Protein AF-A0A941SDT8-F1 (afdb_monomer)

Solvent-accessible surface area (backbone atoms only — not comparable to full-atom value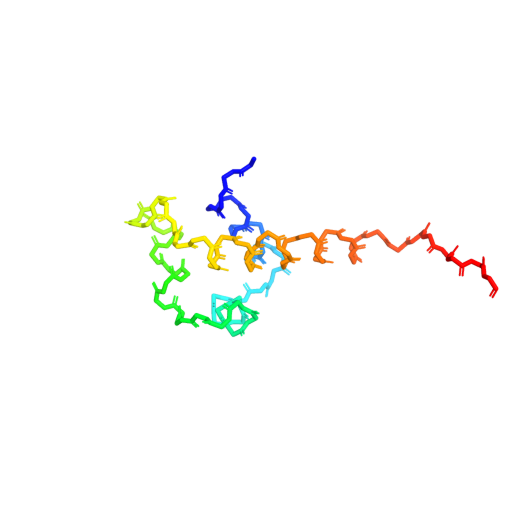s): 4126 Å² total; per-residue (Å²): 134,58,70,48,60,47,52,54,50,45,42,75,73,69,46,48,55,57,58,53,12,60,76,40,75,47,55,40,68,56,46,51,30,30,71,71,56,77,39,82,79,62,57,68,69,51,49,52,33,50,51,54,53,44,51,52,56,55,50,69,72,56,85,80,74,86,82,85,125

Structure (mmCIF, N/CA/C/O backbone):
data_AF-A0A941SDT8-F1
#
_entry.id   AF-A0A941SDT8-F1
#
loop_
_atom_site.group_PDB
_atom_site.id
_atom_site.type_symbol
_atom_site.label_atom_id
_atom_site.label_alt_id
_atom_site.label_comp_id
_atom_site.label_asym_id
_atom_site.label_entity_id
_atom_site.label_seq_id
_atom_site.pdbx_PDB_ins_code
_atom_site.Cartn_x
_atom_site.Cartn_y
_atom_site.Cartn_z
_atom_site.occupancy
_atom_site.B_iso_or_equiv
_atom_site.auth_seq_id
_atom_site.auth_comp_id
_atom_site.auth_asym_id
_atom_site.auth_atom_id
_atom_site.pdbx_PDB_model_num
ATOM 1 N N . MET A 1 1 ? 2.452 -14.922 -4.361 1.00 66.44 1 MET A N 1
ATOM 2 C CA . MET A 1 1 ? 1.305 -13.996 -4.225 1.00 66.44 1 MET A CA 1
ATOM 3 C C . MET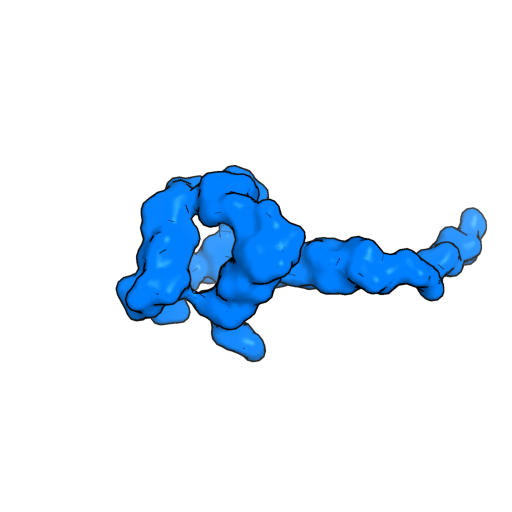 A 1 1 ? 1.635 -12.748 -5.028 1.00 66.44 1 MET A C 1
ATOM 5 O O . MET A 1 1 ? 2.768 -12.301 -4.938 1.00 66.44 1 MET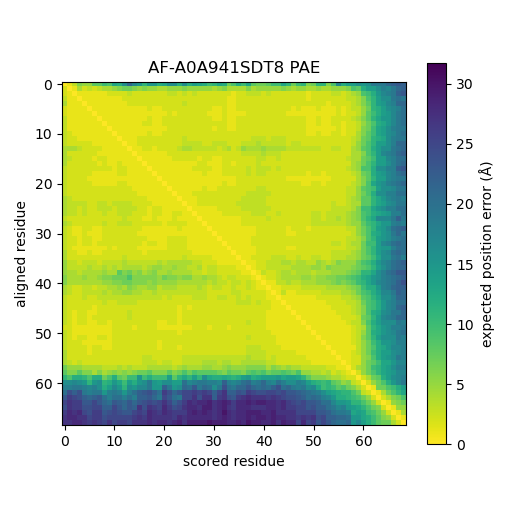 A O 1
ATOM 9 N N . ASP A 1 2 ? 0.710 -12.258 -5.852 1.00 89.81 2 ASP A N 1
ATOM 10 C CA . ASP A 1 2 ? 0.902 -11.048 -6.670 1.00 89.81 2 ASP A CA 1
ATOM 11 C C . ASP A 1 2 ? 0.968 -9.787 -5.778 1.00 89.81 2 ASP A C 1
ATOM 13 O O . ASP A 1 2 ? 0.244 -9.702 -4.781 1.00 89.81 2 ASP A O 1
ATOM 17 N N . ILE A 1 3 ? 1.814 -8.813 -6.134 1.00 94.00 3 ILE A N 1
ATOM 18 C CA . ILE A 1 3 ? 1.951 -7.520 -5.446 1.00 94.00 3 ILE A CA 1
ATOM 19 C C . ILE A 1 3 ? 0.608 -6.800 -5.384 1.00 94.00 3 ILE A C 1
ATOM 21 O O . ILE A 1 3 ? 0.256 -6.245 -4.342 1.00 94.00 3 ILE A O 1
ATOM 25 N N . ARG A 1 4 ? -0.184 -6.856 -6.459 1.00 95.06 4 ARG A N 1
ATOM 26 C CA . AR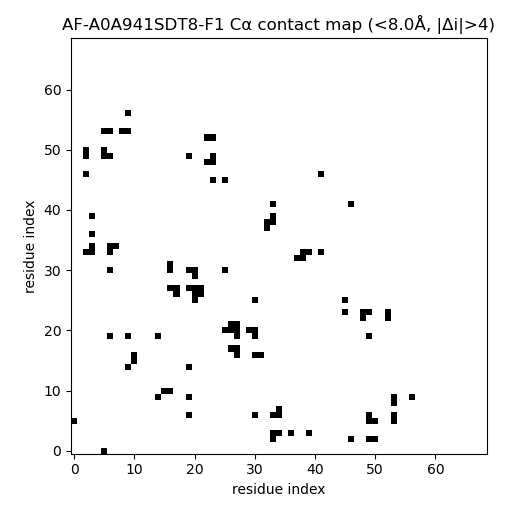G A 1 4 ? -1.524 -6.265 -6.457 1.00 95.06 4 ARG A CA 1
ATOM 27 C C . ARG A 1 4 ? -2.390 -6.845 -5.339 1.00 95.06 4 ARG A C 1
ATOM 29 O O . ARG A 1 4 ? -2.977 -6.087 -4.570 1.00 95.06 4 ARG A O 1
ATOM 36 N N . ASN A 1 5 ? -2.402 -8.168 -5.192 1.00 95.38 5 ASN A N 1
ATOM 37 C CA . ASN A 1 5 ? -3.179 -8.845 -4.152 1.00 95.38 5 ASN A CA 1
ATOM 38 C C . ASN A 1 5 ? -2.696 -8.473 -2.740 1.00 95.38 5 ASN A C 1
ATOM 40 O O . ASN A 1 5 ? -3.502 -8.414 -1.811 1.00 95.38 5 ASN A O 1
ATOM 44 N N . MET A 1 6 ? -1.397 -8.203 -2.560 1.00 95.75 6 MET A N 1
ATOM 45 C CA . MET A 1 6 ? -0.858 -7.712 -1.284 1.00 95.75 6 MET A CA 1
ATOM 46 C C . MET A 1 6 ? -1.368 -6.306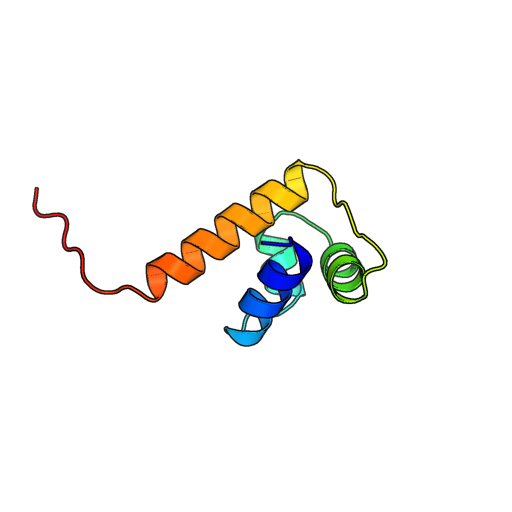 -0.965 1.00 95.75 6 MET A C 1
ATOM 48 O O . MET A 1 6 ? -1.804 -6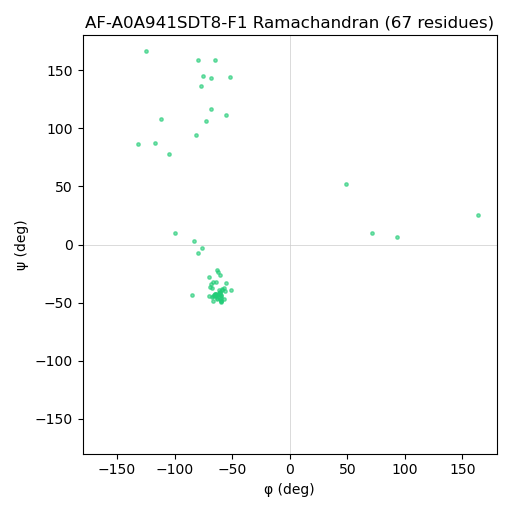.060 0.158 1.00 95.75 6 MET A O 1
ATOM 52 N N . VAL A 1 7 ? -1.383 -5.397 -1.944 1.00 96.00 7 VAL A N 1
ATOM 53 C CA . VAL A 1 7 ? -1.936 -4.046 -1.757 1.00 96.00 7 VAL A CA 1
ATOM 54 C C . VAL A 1 7 ? -3.440 -4.104 -1.485 1.00 96.00 7 VAL A C 1
ATOM 56 O O . VAL A 1 7 ? -3.912 -3.469 -0.546 1.00 96.00 7 VAL A O 1
ATOM 59 N N . GLU A 1 8 ? -4.195 -4.914 -2.231 1.00 96.38 8 GLU A N 1
ATOM 60 C CA . GLU A 1 8 ? -5.631 -5.115 -1.989 1.00 96.38 8 GLU A CA 1
ATOM 61 C C . GLU A 1 8 ? -5.903 -5.656 -0.577 1.00 96.38 8 GLU A C 1
ATOM 63 O O . GLU A 1 8 ? -6.856 -5.235 0.081 1.00 96.38 8 GLU A O 1
ATOM 68 N N . PHE A 1 9 ? -5.053 -6.556 -0.075 1.00 95.56 9 PHE A N 1
ATOM 69 C CA . PHE A 1 9 ? -5.134 -7.026 1.305 1.00 95.56 9 PHE A CA 1
ATOM 70 C C . PHE A 1 9 ? -4.905 -5.896 2.318 1.00 95.56 9 PHE A C 1
ATOM 72 O O . PHE A 1 9 ? -5.675 -5.769 3.270 1.00 95.56 9 PHE A O 1
ATOM 79 N N . LEU A 1 10 ? -3.876 -5.069 2.119 1.00 95.38 10 LEU A N 1
ATOM 80 C CA . LEU A 1 10 ? -3.574 -3.940 3.003 1.00 95.38 10 LEU A CA 1
ATOM 81 C C . LEU A 1 10 ? -4.739 -2.941 3.056 1.00 95.38 10 LEU A C 1
ATOM 83 O O . LEU A 1 10 ? -5.117 -2.499 4.141 1.00 95.38 10 LEU A O 1
ATOM 87 N N . VAL A 1 11 ? -5.371 -2.668 1.910 1.00 96.00 11 VAL A N 1
ATOM 88 C CA . VAL A 1 11 ? -6.578 -1.831 1.835 1.00 96.00 11 VAL A CA 1
ATOM 89 C C . VAL A 1 11 ? -7.741 -2.461 2.600 1.00 96.00 11 VAL A C 1
ATOM 91 O O . VAL A 1 11 ? -8.387 -1.793 3.405 1.00 96.00 11 VAL A O 1
ATOM 94 N N . LYS A 1 12 ? -7.973 -3.771 2.444 1.00 95.31 12 LYS A N 1
ATOM 95 C CA . LYS A 1 12 ? -8.998 -4.506 3.215 1.00 95.31 12 LYS A CA 1
ATOM 96 C C . LYS A 1 12 ? -8.733 -4.516 4.724 1.00 95.31 12 LYS A C 1
ATOM 98 O O . LYS A 1 12 ? -9.668 -4.687 5.499 1.00 95.31 12 LYS A O 1
ATOM 103 N N . LYS A 1 13 ? -7.482 -4.330 5.154 1.00 93.88 13 LYS A N 1
ATOM 104 C CA . LYS A 1 13 ? -7.104 -4.154 6.566 1.00 93.88 13 LYS A CA 1
ATOM 105 C C . LYS A 1 13 ? -7.269 -2.720 7.075 1.00 93.88 13 LYS A C 1
ATOM 107 O O . LYS A 1 13 ? -6.963 -2.463 8.235 1.00 93.88 13 LYS A O 1
ATOM 112 N N . GLY A 1 14 ? -7.786 -1.815 6.247 1.00 94.56 14 GLY A N 1
ATOM 113 C CA . GLY A 1 14 ? -8.108 -0.441 6.623 1.00 94.56 14 GLY A CA 1
ATOM 114 C C . GLY A 1 14 ? -6.996 0.567 6.343 1.00 94.56 14 GLY A C 1
ATOM 115 O O . GLY A 1 14 ? -7.135 1.727 6.724 1.00 94.56 14 GLY A O 1
ATOM 116 N N . LEU A 1 15 ? -5.901 0.172 5.682 1.00 95.75 15 LEU A N 1
ATOM 117 C CA . LEU A 1 15 ? -4.892 1.136 5.248 1.00 95.75 15 LEU A CA 1
ATOM 118 C C . LEU A 1 15 ? -5.385 1.879 4.000 1.00 95.75 15 LEU A C 1
ATOM 120 O O . LEU A 1 15 ? -5.894 1.278 3.057 1.00 95.75 15 LEU A O 1
ATOM 124 N N . THR A 1 16 ? -5.183 3.192 3.967 1.00 97.00 16 THR A N 1
ATOM 125 C CA . THR A 1 16 ? -5.442 3.997 2.768 1.00 97.00 16 THR A CA 1
ATOM 126 C C . THR A 1 16 ? -4.287 3.875 1.776 1.00 97.00 16 THR A C 1
ATOM 128 O O . THR A 1 16 ? -3.1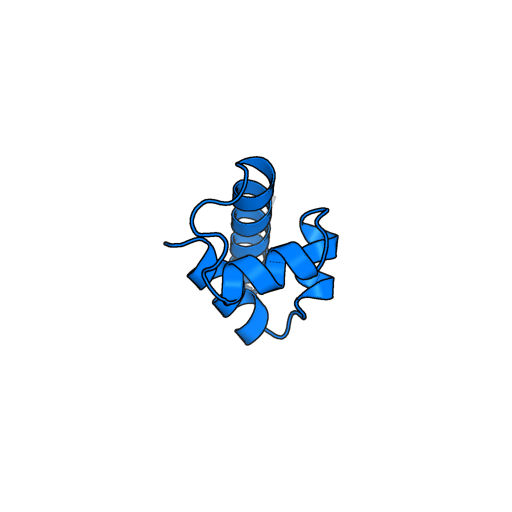54 3.569 2.156 1.00 97.00 16 THR A O 1
ATOM 131 N N . GLU A 1 17 ? -4.538 4.163 0.497 1.00 96.31 17 GLU A N 1
ATOM 132 C CA . GLU A 1 17 ? -3.474 4.176 -0.516 1.00 96.31 17 GLU A CA 1
ATOM 133 C C . GLU A 1 17 ? -2.340 5.152 -0.160 1.00 96.31 17 GLU A C 1
ATOM 135 O O . GLU A 1 17 ? -1.173 4.836 -0.377 1.00 96.31 17 GLU A O 1
ATOM 140 N N . ASP A 1 18 ? -2.670 6.309 0.427 1.00 97.25 18 ASP A N 1
ATOM 141 C CA . ASP A 1 18 ? -1.691 7.291 0.911 1.00 97.25 18 ASP A CA 1
ATOM 142 C C . ASP A 1 18 ? -0.844 6.742 2.070 1.00 97.25 18 ASP A C 1
ATOM 144 O O . ASP A 1 18 ? 0.377 6.889 2.069 1.00 97.25 18 ASP A O 1
ATOM 148 N N . ALA A 1 19 ? -1.462 6.041 3.027 1.00 96.44 19 ALA A N 1
ATOM 149 C CA . ALA A 1 19 ? -0.738 5.417 4.131 1.00 96.44 19 ALA A CA 1
ATOM 150 C C . ALA A 1 19 ? 0.226 4.330 3.633 1.00 96.44 19 ALA A C 1
ATOM 152 O O . ALA A 1 19 ? 1.380 4.288 4.057 1.00 96.44 19 ALA A O 1
ATOM 153 N N . ILE A 1 20 ? -0.219 3.484 2.698 1.00 96.88 20 ILE A N 1
ATOM 154 C CA . ILE A 1 20 ? 0.631 2.465 2.063 1.00 96.88 20 ILE A CA 1
ATOM 155 C C . ILE A 1 20 ? 1.795 3.141 1.336 1.00 96.88 20 ILE A C 1
ATOM 157 O O . ILE A 1 20 ? 2.945 2.748 1.518 1.00 96.88 20 ILE A O 1
ATOM 161 N N . ALA A 1 21 ? 1.508 4.184 0.553 1.00 97.06 21 ALA A N 1
ATOM 162 C CA . ALA A 1 21 ? 2.505 4.918 -0.214 1.00 97.06 21 ALA A CA 1
ATOM 163 C C . ALA A 1 21 ? 3.584 5.543 0.682 1.00 97.06 21 ALA A C 1
ATOM 165 O O . ALA A 1 21 ? 4.771 5.390 0.399 1.00 97.06 21 ALA A O 1
ATOM 166 N N . LYS A 1 22 ? 3.191 6.168 1.798 1.00 96.50 22 LYS A N 1
ATOM 167 C CA . LYS A 1 22 ? 4.121 6.723 2.794 1.00 96.50 22 LYS A CA 1
ATOM 168 C C . LYS A 1 22 ? 5.039 5.656 3.386 1.00 96.50 22 LYS A C 1
ATOM 170 O O . LYS A 1 22 ? 6.240 5.883 3.483 1.00 96.50 22 LYS A O 1
ATOM 175 N N . GLN A 1 23 ? 4.497 4.487 3.722 1.00 95.25 23 GLN A N 1
ATOM 176 C CA . GLN A 1 23 ? 5.275 3.394 4.318 1.00 95.25 23 GLN A CA 1
ATOM 177 C C . GLN A 1 23 ? 6.315 2.804 3.357 1.00 95.25 23 GLN A C 1
ATOM 179 O O . GLN A 1 23 ? 7.376 2.371 3.793 1.00 95.25 23 GLN A O 1
ATOM 184 N N . ILE A 1 24 ? 6.030 2.799 2.052 1.00 95.00 24 ILE A N 1
ATOM 185 C CA . ILE A 1 24 ? 6.944 2.272 1.023 1.00 95.00 24 ILE A CA 1
ATOM 186 C C . ILE A 1 24 ? 7.747 3.371 0.308 1.00 95.00 24 ILE A C 1
ATOM 188 O O . ILE A 1 24 ? 8.391 3.096 -0.704 1.00 95.00 24 ILE A O 1
ATOM 192 N N . ASN A 1 25 ? 7.689 4.610 0.809 1.00 94.50 25 ASN A N 1
ATOM 193 C CA . ASN A 1 25 ? 8.300 5.797 0.209 1.00 94.50 25 ASN A C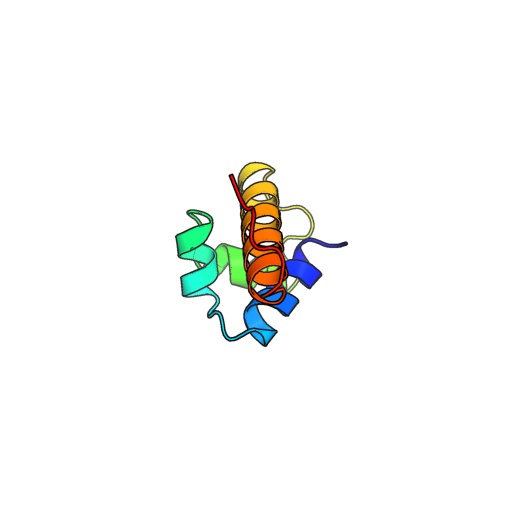A 1
ATOM 194 C C . ASN A 1 25 ? 7.988 5.950 -1.295 1.00 94.50 25 ASN A C 1
ATOM 196 O O . ASN A 1 25 ? 8.872 6.079 -2.145 1.00 94.50 25 ASN A O 1
ATOM 200 N N . ALA A 1 26 ? 6.702 5.895 -1.630 1.00 94.81 26 ALA A N 1
ATOM 201 C CA . ALA A 1 26 ? 6.191 6.076 -2.979 1.00 94.81 26 ALA A CA 1
ATOM 202 C C . ALA A 1 26 ? 5.143 7.186 -3.030 1.00 94.81 26 ALA A C 1
ATOM 204 O O . ALA A 1 26 ? 4.583 7.605 -2.020 1.00 94.81 26 ALA A O 1
ATOM 205 N N . HIS A 1 27 ? 4.814 7.628 -4.241 1.00 96.25 27 HIS A N 1
ATOM 206 C CA . HIS A 1 27 ? 3.634 8.456 -4.452 1.00 96.25 27 HIS A CA 1
ATOM 207 C C . HIS A 1 27 ? 2.362 7.607 -4.386 1.00 96.25 27 HIS A C 1
ATOM 209 O O . HIS A 1 27 ? 2.329 6.491 -4.906 1.00 96.25 27 HIS A O 1
ATOM 215 N N . GLN A 1 28 ? 1.277 8.170 -3.852 1.00 96.38 28 GLN A N 1
ATOM 216 C CA . GLN A 1 28 ? -0.036 7.512 -3.821 1.00 96.38 28 GLN A CA 1
ATOM 217 C C . GLN A 1 28 ? -0.514 7.091 -5.224 1.00 96.38 28 GLN A C 1
ATOM 219 O O . GLN A 1 28 ? -1.062 6.003 -5.392 1.00 96.38 28 GLN A O 1
ATOM 224 N N . SER A 1 29 ? -0.175 7.862 -6.267 1.00 96.69 29 SER A N 1
ATOM 225 C CA . SER A 1 29 ? -0.458 7.475 -7.659 1.00 96.69 29 SER A CA 1
ATOM 226 C C . SER A 1 29 ? 0.216 6.164 -8.093 1.00 96.69 29 SER A C 1
ATOM 228 O O . SER A 1 29 ? -0.294 5.482 -8.979 1.00 96.69 29 SER A O 1
ATOM 230 N N . THR A 1 30 ? 1.344 5.776 -7.490 1.00 95.62 30 THR A N 1
ATOM 231 C CA . THR A 1 30 ? 1.989 4.479 -7.741 1.00 95.62 30 THR A CA 1
ATOM 232 C C . THR A 1 30 ? 1.127 3.340 -7.209 1.00 95.62 30 THR A C 1
ATOM 234 O O . THR A 1 30 ? 0.884 2.378 -7.932 1.00 95.62 30 THR A O 1
ATOM 237 N N . VAL A 1 31 ? 0.603 3.478 -5.988 1.00 96.31 31 VAL A N 1
ATOM 238 C CA . VAL A 1 31 ? -0.281 2.484 -5.359 1.00 96.31 31 VAL A CA 1
ATOM 239 C C . VAL A 1 31 ? -1.582 2.340 -6.155 1.00 96.31 31 VAL A C 1
ATOM 241 O O . VAL A 1 31 ? -1.957 1.228 -6.521 1.00 96.31 31 VAL A O 1
ATOM 244 N N . SER A 1 32 ? -2.198 3.458 -6.548 1.00 96.88 32 SER A N 1
ATOM 245 C CA . SER A 1 32 ? -3.398 3.467 -7.397 1.00 96.88 32 SER A CA 1
ATOM 246 C C . SER A 1 32 ? -3.175 2.784 -8.761 1.00 96.88 32 SER A C 1
ATOM 248 O O . SER A 1 32 ? -4.016 2.029 -9.262 1.00 96.88 32 SER A O 1
ATOM 250 N N . ARG A 1 33 ? -2.001 2.984 -9.382 1.00 96.62 33 ARG A N 1
ATOM 251 C CA . ARG A 1 33 ? -1.638 2.315 -10.647 1.00 96.62 33 ARG A CA 1
ATOM 252 C C . ARG A 1 33 ? -1.415 0.807 -10.492 1.00 96.62 33 ARG A C 1
ATOM 254 O O . ARG A 1 33 ? -1.732 0.070 -11.423 1.00 96.62 33 ARG A O 1
ATOM 261 N N . ILE A 1 34 ? -0.895 0.354 -9.350 1.00 96.00 34 ILE A N 1
ATOM 262 C CA . ILE A 1 34 ? -0.778 -1.078 -9.025 1.00 96.00 34 ILE A CA 1
ATOM 263 C C . ILE A 1 34 ? -2.178 -1.685 -8.866 1.00 96.00 34 ILE A C 1
ATOM 265 O O . ILE A 1 34 ? -2.488 -2.690 -9.502 1.00 96.00 34 ILE A O 1
ATOM 269 N N . LEU A 1 35 ? -3.059 -1.034 -8.097 1.00 95.25 35 LEU A N 1
ATOM 270 C CA . LEU A 1 35 ? -4.437 -1.493 -7.878 1.00 95.25 35 LEU A CA 1
ATOM 271 C C . LEU A 1 35 ? -5.256 -1.561 -9.173 1.00 95.25 35 LEU A C 1
ATOM 273 O O . LEU A 1 35 ? -5.998 -2.513 -9.396 1.00 95.25 35 LEU A O 1
ATOM 277 N N . SER A 1 36 ? -5.085 -0.587 -10.067 1.00 95.94 36 SER A N 1
ATOM 278 C CA . SER A 1 36 ? -5.741 -0.587 -11.384 1.00 95.94 36 SER A CA 1
ATOM 279 C C . SER A 1 36 ? -5.110 -1.552 -12.399 1.00 95.94 36 SER A C 1
ATOM 281 O O . SER A 1 36 ? -5.607 -1.664 -13.518 1.00 95.94 36 SER A O 1
ATOM 283 N N . GLY A 1 37 ? -4.017 -2.242 -12.052 1.00 92.88 37 GLY A N 1
ATOM 284 C CA . GLY A 1 37 ? -3.304 -3.155 -12.951 1.00 92.88 37 GLY A CA 1
ATOM 285 C C . GLY A 1 37 ? -2.528 -2.462 -14.078 1.00 92.88 37 GLY A C 1
ATOM 286 O O . GLY A 1 37 ? -2.032 -3.137 -14.980 1.00 92.88 3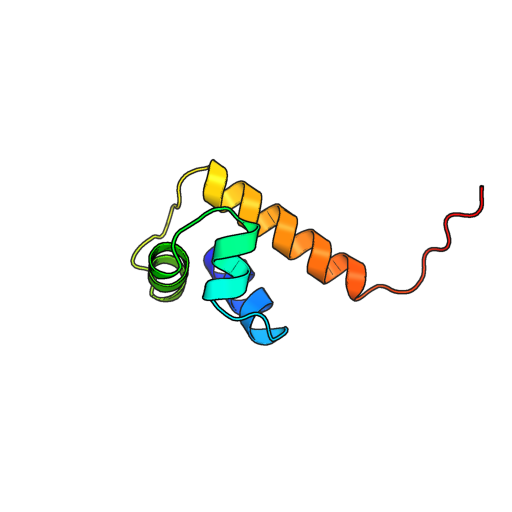7 GLY A O 1
ATOM 287 N N . ARG A 1 38 ? -2.400 -1.126 -14.038 1.00 94.44 38 ARG A N 1
ATOM 288 C CA . ARG A 1 38 ? -1.560 -0.356 -14.974 1.00 94.44 38 ARG A CA 1
ATOM 289 C C . ARG A 1 38 ? -0.071 -0.586 -14.731 1.00 94.44 38 ARG A C 1
ATOM 291 O O . ARG A 1 38 ? 0.719 -0.458 -15.659 1.00 94.44 38 ARG A O 1
ATOM 298 N N . ILE A 1 39 ? 0.307 -0.915 -13.497 1.00 91.31 39 ILE A N 1
ATOM 299 C CA . ILE A 1 39 ? 1.639 -1.411 -13.147 1.00 91.31 39 ILE A CA 1
ATOM 300 C C . ILE A 1 39 ? 1.474 -2.868 -12.729 1.00 91.31 39 ILE A C 1
ATOM 302 O O . ILE A 1 39 ? 0.931 -3.139 -11.662 1.00 91.31 39 ILE A O 1
ATOM 306 N N . LYS A 1 40 ? 1.930 -3.785 -13.585 1.00 85.00 40 LYS A N 1
ATOM 307 C CA . LYS A 1 40 ? 1.991 -5.220 -13.273 1.00 85.00 40 LYS A CA 1
ATOM 308 C C . LYS A 1 40 ? 3.272 -5.557 -12.517 1.00 85.00 40 LYS A C 1
ATOM 310 O O . LYS A 1 40 ? 3.217 -6.203 -11.481 1.00 85.00 40 LYS A O 1
ATOM 315 N N . ASP A 1 41 ? 4.387 -4.997 -12.980 1.00 87.88 41 ASP A N 1
ATOM 316 C CA . ASP A 1 41 ? 5.717 -5.218 -12.415 1.00 87.88 41 ASP A CA 1
ATOM 317 C C . ASP A 1 41 ? 6.278 -3.896 -11.872 1.00 87.88 41 ASP A C 1
ATOM 319 O O . ASP A 1 41 ? 6.927 -3.132 -12.597 1.00 87.88 41 ASP A O 1
ATOM 323 N N . PRO A 1 42 ? 5.977 -3.541 -10.611 1.00 91.06 42 PRO A N 1
ATOM 324 C CA . PRO A 1 42 ? 6.568 -2.366 -9.996 1.00 91.06 42 PRO A CA 1
ATOM 325 C C . PRO A 1 42 ? 8.080 -2.545 -9.831 1.00 91.06 42 PRO A C 1
ATOM 327 O O . PRO A 1 42 ? 8.604 -3.656 -9.774 1.00 91.06 42 PRO A O 1
ATOM 330 N N . ARG A 1 43 ? 8.799 -1.422 -9.705 1.00 94.00 43 ARG A N 1
ATOM 331 C CA . ARG A 1 43 ? 10.239 -1.437 -9.407 1.00 94.00 43 ARG A CA 1
ATOM 332 C C . ARG A 1 43 ? 10.514 -2.304 -8.175 1.00 94.00 43 ARG A C 1
ATOM 334 O O . ARG A 1 43 ? 9.748 -2.254 -7.214 1.00 94.00 43 ARG A O 1
ATOM 341 N N . ALA A 1 44 ? 11.643 -3.013 -8.173 1.00 93.62 44 ALA A N 1
ATOM 342 C CA . ALA A 1 44 ? 12.015 -3.928 -7.092 1.00 93.62 44 ALA A CA 1
ATOM 343 C C . ALA A 1 44 ? 11.930 -3.289 -5.693 1.00 93.62 44 ALA A C 1
ATOM 345 O O . ALA A 1 44 ? 11.423 -3.917 -4.772 1.00 93.62 44 ALA A O 1
ATOM 346 N N . SER A 1 45 ? 12.332 -2.022 -5.537 1.00 94.25 45 SER A N 1
ATOM 347 C CA . SER A 1 45 ? 12.222 -1.297 -4.262 1.00 94.25 45 SER A CA 1
ATOM 348 C C . SER A 1 45 ? 10.779 -1.158 -3.761 1.00 94.25 45 SER A C 1
ATOM 350 O O . SER A 1 45 ? 10.516 -1.339 -2.576 1.00 94.25 45 SER A O 1
ATOM 352 N N . ILE A 1 46 ? 9.835 -0.888 -4.665 1.00 95.62 46 ILE A N 1
ATOM 353 C CA . ILE A 1 46 ? 8.404 -0.785 -4.356 1.00 95.62 46 ILE A CA 1
ATOM 354 C C . ILE A 1 46 ? 7.837 -2.160 -4.011 1.00 95.62 46 ILE A C 1
ATOM 356 O O . ILE A 1 46 ? 7.116 -2.294 -3.026 1.00 95.62 46 ILE A O 1
ATOM 360 N N . ALA A 1 47 ? 8.188 -3.184 -4.794 1.00 95.44 47 ALA A N 1
ATOM 361 C CA . ALA A 1 47 ? 7.754 -4.554 -4.542 1.00 95.44 47 ALA A CA 1
ATOM 362 C C . ALA A 1 47 ? 8.224 -5.043 -3.161 1.00 95.44 47 ALA A C 1
ATOM 364 O O . ALA A 1 47 ? 7.408 -5.512 -2.373 1.00 95.44 47 ALA A O 1
ATOM 365 N N . LEU A 1 48 ? 9.507 -4.853 -2.833 1.00 95.88 48 LEU A N 1
ATOM 366 C CA . LEU A 1 48 ? 10.075 -5.206 -1.529 1.00 95.88 48 LEU A CA 1
ATOM 367 C C . LEU A 1 48 ? 9.402 -4.443 -0.381 1.00 95.88 48 LEU A C 1
ATOM 369 O O . LEU A 1 48 ? 9.070 -5.048 0.636 1.00 95.88 48 LEU A O 1
ATOM 373 N N . GLY A 1 49 ? 9.143 -3.143 -0.552 1.00 96.38 49 GLY A N 1
ATOM 374 C CA . GLY A 1 49 ? 8.427 -2.345 0.446 1.00 96.38 49 GLY A CA 1
ATOM 375 C C . GLY A 1 49 ? 7.007 -2.859 0.707 1.00 96.38 49 GLY A C 1
ATOM 376 O O . GLY A 1 49 ? 6.588 -2.961 1.859 1.00 96.38 49 GLY A O 1
ATOM 377 N N . ILE A 1 50 ? 6.277 -3.236 -0.348 1.00 96.19 50 ILE A N 1
ATOM 378 C CA . ILE A 1 50 ? 4.924 -3.800 -0.226 1.00 96.19 50 ILE A CA 1
ATOM 379 C C . ILE A 1 50 ? 4.961 -5.162 0.471 1.00 96.19 50 ILE A C 1
ATOM 381 O O . ILE A 1 50 ? 4.137 -5.401 1.352 1.00 96.19 50 ILE A O 1
ATOM 385 N N . VAL A 1 51 ? 5.916 -6.030 0.118 1.00 96.25 51 VAL A N 1
ATOM 386 C CA . VAL A 1 51 ? 6.093 -7.341 0.764 1.00 96.25 51 VAL A CA 1
ATOM 387 C C . VAL A 1 51 ? 6.364 -7.171 2.260 1.00 96.25 51 VAL A C 1
ATOM 389 O O . VAL A 1 51 ? 5.651 -7.752 3.074 1.00 96.25 51 VAL A O 1
ATOM 392 N N . ALA A 1 52 ? 7.312 -6.310 2.635 1.00 95.44 52 ALA A N 1
ATOM 393 C CA . ALA A 1 52 ? 7.647 -6.067 4.037 1.00 95.44 52 ALA A CA 1
ATOM 394 C C . ALA A 1 52 ? 6.457 -5.502 4.835 1.00 95.44 52 ALA A C 1
ATOM 396 O O . ALA A 1 52 ? 6.179 -5.936 5.956 1.00 95.44 52 ALA A O 1
ATOM 397 N N . LEU A 1 53 ? 5.710 -4.557 4.252 1.00 95.44 53 LEU A N 1
ATOM 398 C CA . LEU A 1 53 ? 4.510 -4.000 4.878 1.00 95.44 53 LEU A CA 1
ATOM 399 C C . LEU A 1 53 ? 3.413 -5.062 5.045 1.00 95.44 53 LEU A C 1
ATOM 401 O O . LEU A 1 53 ? 2.773 -5.133 6.095 1.00 95.44 53 LEU A O 1
ATOM 405 N N . PHE A 1 54 ? 3.206 -5.896 4.026 1.00 95.50 54 PHE A N 1
ATOM 406 C CA . PHE A 1 54 ? 2.258 -7.004 4.066 1.00 95.50 54 PHE A CA 1
ATOM 407 C C . PHE A 1 54 ? 2.595 -7.993 5.186 1.00 95.50 54 PHE A C 1
ATOM 409 O O . PHE A 1 54 ? 1.723 -8.311 5.996 1.00 95.50 54 PHE A O 1
ATOM 416 N N . GLU A 1 55 ? 3.851 -8.424 5.288 1.00 93.56 55 GLU A N 1
ATOM 417 C CA . GLU A 1 55 ? 4.314 -9.328 6.344 1.00 93.56 55 GLU A CA 1
ATOM 418 C C . GLU A 1 55 ? 4.148 -8.718 7.740 1.00 93.56 55 GLU A C 1
ATOM 420 O O . GLU A 1 55 ? 3.650 -9.389 8.644 1.00 93.56 55 GLU A O 1
ATOM 425 N N . ASN A 1 56 ? 4.465 -7.430 7.915 1.00 92.31 56 ASN A N 1
ATOM 426 C CA . ASN A 1 56 ? 4.277 -6.733 9.191 1.00 92.31 56 ASN A CA 1
ATOM 427 C C . ASN A 1 56 ? 2.806 -6.739 9.639 1.00 92.31 56 ASN A C 1
ATOM 429 O O . ASN A 1 56 ? 2.497 -7.052 10.791 1.00 92.31 56 ASN A O 1
ATOM 433 N N . VAL A 1 57 ? 1.884 -6.428 8.723 1.00 91.06 57 VAL A N 1
ATOM 434 C CA . VAL A 1 57 ? 0.443 -6.421 9.016 1.00 91.06 57 VAL A CA 1
ATOM 435 C C . VAL A 1 57 ? -0.074 -7.837 9.281 1.00 91.06 57 VAL A C 1
ATOM 437 O O . VAL A 1 57 ? -0.901 -8.019 10.171 1.00 91.06 57 VAL A O 1
ATOM 440 N N . GLN A 1 58 ? 0.426 -8.851 8.571 1.00 87.19 58 GLN A N 1
ATOM 441 C CA . GLN A 1 58 ? 0.088 -10.258 8.820 1.00 87.19 58 GLN A CA 1
ATOM 442 C C . GLN A 1 58 ? 0.556 -10.733 10.203 1.00 87.19 58 GLN A C 1
ATOM 444 O O . GLN A 1 58 ? -0.194 -11.411 10.905 1.00 87.19 58 GLN A O 1
ATOM 449 N N . GLN A 1 59 ? 1.770 -10.364 10.619 1.00 80.31 59 GLN A N 1
ATOM 450 C CA . GLN A 1 59 ? 2.319 -10.741 11.925 1.00 80.31 59 GLN A CA 1
ATOM 451 C C . GLN A 1 59 ? 1.601 -10.044 13.083 1.00 80.31 59 GLN A C 1
ATOM 453 O O . GLN A 1 59 ? 1.335 -10.681 14.095 1.00 80.31 59 GLN A O 1
ATOM 458 N N . LYS A 1 60 ? 1.181 -8.783 12.921 1.00 67.62 60 LYS A N 1
ATOM 459 C CA . LYS A 1 60 ? 0.362 -8.082 13.930 1.00 67.62 60 LYS A CA 1
ATOM 460 C C . LYS A 1 60 ? -1.009 -8.723 14.165 1.00 67.62 60 LYS A C 1
ATOM 462 O O . LYS A 1 60 ? -1.595 -8.534 15.223 1.00 67.62 60 LYS A O 1
ATOM 467 N N . VAL A 1 61 ? -1.518 -9.496 13.204 1.00 57.75 61 VAL A N 1
ATOM 468 C CA . VAL A 1 61 ? -2.759 -10.279 13.351 1.00 57.75 61 VAL A CA 1
ATOM 469 C C . VAL A 1 61 ? -2.522 -11.588 14.125 1.00 57.75 61 VAL A C 1
ATOM 471 O O . VAL A 1 61 ? -3.483 -12.251 14.504 1.00 57.75 61 VAL A O 1
ATOM 474 N N . ARG A 1 62 ? -1.265 -11.943 14.430 1.00 52.06 62 ARG A N 1
ATOM 475 C CA . ARG A 1 62 ? -0.899 -13.049 15.325 1.00 52.06 62 ARG A CA 1
ATOM 476 C C . ARG A 1 62 ? -0.422 -12.510 16.685 1.00 52.06 62 ARG A C 1
ATOM 478 O O . ARG A 1 62 ? 0.782 -12.498 16.935 1.00 52.06 62 ARG A O 1
ATOM 485 N N . PRO A 1 63 ? -1.312 -12.075 17.595 1.00 46.56 63 PRO A N 1
ATOM 486 C CA . PRO A 1 63 ? -0.924 -11.920 18.988 1.00 46.56 63 PRO A CA 1
ATOM 487 C C . PRO A 1 63 ? -0.799 -13.331 19.579 1.00 46.56 63 PRO A C 1
ATOM 489 O O . PRO A 1 63 ? -1.805 -14.015 19.747 1.00 46.56 63 PRO A O 1
ATOM 492 N N . GLY A 1 64 ? 0.422 -13.816 19.819 1.00 49.94 64 GLY A N 1
ATOM 493 C CA . GLY A 1 64 ? 0.582 -15.132 20.449 1.00 49.94 64 GLY A CA 1
ATOM 494 C C . GLY A 1 64 ? 1.940 -15.819 20.356 1.00 49.94 64 GLY A C 1
ATOM 495 O O . GLY A 1 64 ? 1.975 -17.042 20.431 1.00 49.94 64 GLY A O 1
ATOM 496 N N . LEU A 1 65 ? 3.050 -15.097 20.201 1.00 49.09 65 LEU A N 1
ATOM 497 C CA . LEU A 1 65 ? 4.350 -15.674 20.542 1.00 49.09 65 LEU A CA 1
ATOM 498 C C . LEU A 1 65 ? 5.111 -14.669 21.403 1.00 49.09 65 LEU A C 1
ATOM 500 O O . LEU A 1 65 ? 5.835 -13.811 20.903 1.00 49.09 65 LEU A O 1
ATOM 504 N N . GLU A 1 66 ? 4.860 -14.744 22.709 1.00 46.97 66 GLU A N 1
ATOM 505 C CA . GLU A 1 66 ? 5.768 -14.202 23.713 1.00 46.97 66 GLU A CA 1
ATOM 506 C C . GLU A 1 66 ? 7.138 -14.840 23.477 1.00 46.97 66 GLU A C 1
ATOM 508 O O . GLU A 1 66 ? 7.318 -16.046 23.651 1.00 46.97 66 GLU A O 1
ATOM 513 N N . VAL A 1 67 ? 8.104 -14.041 23.032 1.00 51.41 67 VAL A N 1
ATOM 514 C CA . VAL A 1 67 ? 9.506 -14.441 23.103 1.00 51.41 67 VAL A CA 1
ATOM 515 C C . VAL A 1 67 ? 9.936 -14.142 24.530 1.00 51.41 67 VAL A C 1
ATOM 517 O O . VAL A 1 67 ? 10.266 -13.008 24.866 1.00 51.41 67 VAL A O 1
ATOM 520 N N . VAL A 1 68 ? 9.844 -15.164 25.376 1.00 45.94 68 VAL A N 1
ATOM 521 C CA . VAL A 1 68 ? 10.507 -15.189 26.676 1.00 45.94 68 VAL A CA 1
ATOM 522 C C . VAL A 1 68 ? 12.005 -15.274 26.396 1.00 45.94 68 VAL A C 1
ATOM 524 O O . VAL A 1 68 ? 12.453 -16.256 25.808 1.00 45.94 68 VAL A O 1
ATOM 527 N N . HIS A 1 69 ? 12.760 -14.253 26.789 1.00 41.69 69 HIS A N 1
ATOM 528 C CA . HIS A 1 69 ? 14.195 -14.334 27.058 1.00 41.69 69 HIS A CA 1
ATOM 529 C C . HIS A 1 69 ? 14.477 -13.534 28.324 1.00 41.69 69 HIS A C 1
ATOM 531 O O . HIS A 1 69 ? 13.965 -12.395 28.416 1.00 41.69 69 HIS A O 1
#

Radius of gyration: 13.04 Å; Cα contacts (8 Å, |Δi|>4): 56; chains: 1; bounding box: 23×24×42 Å

Secondary structure (DSSP, 8-state):
--HHHHHHHHHHTT--HHHHHHHTT--HHHHHHHHTTS-SS--HHHHHHHHHHHHHHHHHT--------

Sequence (69 aa):
MDIRNMVEFLVKKGLTEDAIAKQINAHQSTVSRILSGRIKDPRASIALGIVALFENVQQKVRPGLEVVH

Nearest PDB structures (foldseek):
  3zkc-assembly1_B  TM=8.139E-01  e=1.787E-01  Bacillus subtilis subsp. subtilis str. 168
  3zkc-assembly1_A  TM=8.152E-01  e=2.591E-01  Bacillus subtilis subsp. subtilis str. 168
  2a6c-assembly1_A  TM=6.289E-01  e=6.630E-02  Nitrosomonas europaea
  1b0n-assembly1_A  TM=6.897E-01  e=1.787E-01  Bacillus subtilis
  2o38-assembly1_A  TM=6.465E-01  e=2.289E-01  Rhodopseudomonas palustris CGA009

Foldseek 3Di:
DFLLVLLVVVVVVVDDLCNLCVQLVHDSVVSVCSVVVVPRDDDPSSSVSSVVVSVVVVVVVDPDDDPDD

pLDDT: mean 87.74, std 16.0, range [41.69, 97.25]

Mean predicted aligned error: 6.2 Å